Protein AF-A0A8T2IEC8-F1 (afdb_monomer)

Organism: NCBI:txid247094

Structure (mmCIF, N/CA/C/O backbone):
data_AF-A0A8T2IEC8-F1
#
_entry.id   AF-A0A8T2IEC8-F1
#
loop_
_atom_site.group_PDB
_atom_site.id
_atom_site.type_symbol
_atom_site.label_atom_id
_atom_site.label_alt_id
_atom_site.label_comp_id
_atom_site.label_asym_id
_atom_site.label_entity_id
_atom_site.label_seq_id
_atom_site.pdbx_PDB_ins_code
_atom_site.Cartn_x
_atom_site.Cartn_y
_atom_site.Cartn_z
_atom_site.occupancy
_atom_site.B_iso_or_equiv
_atom_site.auth_seq_id
_atom_site.auth_comp_id
_atom_site.auth_asym_id
_atom_site.auth_atom_id
_atom_site.pdbx_PDB_model_num
ATOM 1 N N . HIS A 1 1 ? 5.576 12.087 3.980 1.00 80.00 1 HIS A N 1
ATOM 2 C CA . HIS A 1 1 ? 6.046 12.298 2.592 1.00 80.00 1 HIS A CA 1
ATOM 3 C C . HIS A 1 1 ? 6.818 11.115 1.983 1.00 80.00 1 HIS A C 1
ATOM 5 O O . HIS A 1 1 ? 7.144 11.204 0.810 1.00 80.00 1 HIS A O 1
ATOM 11 N N . TYR A 1 2 ? 7.092 10.010 2.701 1.00 95.12 2 TYR A N 1
ATOM 12 C CA . TYR A 1 2 ? 7.972 8.929 2.210 1.00 95.12 2 TYR A CA 1
ATOM 13 C C . TYR A 1 2 ? 7.550 8.314 0.862 1.00 95.12 2 TYR A C 1
ATOM 15 O O . TYR A 1 2 ? 8.399 8.116 0.008 1.00 95.12 2 TYR A O 1
ATOM 23 N N . PHE A 1 3 ? 6.253 8.081 0.635 1.00 96.69 3 PHE A N 1
ATOM 24 C CA . PHE A 1 3 ? 5.737 7.542 -0.634 1.00 96.69 3 PHE A CA 1
ATOM 25 C C . PHE A 1 3 ? 5.403 8.614 -1.680 1.00 96.69 3 PHE A C 1
ATOM 27 O O . PHE A 1 3 ? 5.050 8.278 -2.802 1.00 96.69 3 PHE A O 1
ATOM 34 N N . ALA A 1 4 ? 5.488 9.904 -1.345 1.00 94.75 4 ALA A N 1
ATOM 35 C CA . ALA A 1 4 ? 5.086 10.975 -2.260 1.00 94.75 4 ALA A CA 1
ATOM 36 C C . ALA A 1 4 ? 6.189 11.335 -3.266 1.00 94.75 4 ALA A C 1
ATOM 38 O O . ALA A 1 4 ? 5.895 11.731 -4.390 1.00 94.75 4 ALA A O 1
ATOM 39 N N . LEU A 1 5 ? 7.454 11.206 -2.862 1.00 94.94 5 LEU A N 1
ATOM 40 C CA . LEU A 1 5 ? 8.619 11.603 -3.649 1.00 94.94 5 LEU A CA 1
ATOM 41 C C . LEU A 1 5 ? 9.591 10.427 -3.792 1.00 94.94 5 LEU A C 1
ATOM 43 O O . LEU A 1 5 ? 9.667 9.604 -2.879 1.00 94.94 5 LEU A O 1
ATOM 47 N N . PRO A 1 6 ? 10.351 10.345 -4.895 1.00 96.00 6 PRO A N 1
ATOM 48 C CA . PRO A 1 6 ? 11.375 9.321 -5.055 1.00 96.00 6 PRO A CA 1
ATOM 49 C C . PRO A 1 6 ? 12.465 9.468 -3.991 1.00 96.00 6 PRO A C 1
ATOM 51 O O . PRO A 1 6 ? 13.008 10.557 -3.797 1.00 96.00 6 PRO A O 1
ATOM 54 N N . THR A 1 7 ? 12.820 8.362 -3.344 1.00 95.00 7 THR A N 1
ATOM 55 C CA . THR A 1 7 ? 14.000 8.273 -2.471 1.00 95.00 7 THR A CA 1
ATOM 56 C C . THR A 1 7 ? 14.877 7.113 -2.924 1.00 95.00 7 THR A C 1
ATOM 58 O O . THR A 1 7 ? 15.934 7.323 -3.514 1.00 95.00 7 THR A O 1
ATOM 61 N N . ASN A 1 8 ? 14.394 5.891 -2.734 1.00 95.75 8 ASN A N 1
ATOM 62 C CA . ASN A 1 8 ? 14.990 4.661 -3.222 1.00 95.75 8 ASN A CA 1
ATOM 63 C C . ASN A 1 8 ? 13.861 3.767 -3.752 1.00 95.75 8 ASN A C 1
ATOM 65 O O . ASN A 1 8 ? 13.181 3.132 -2.949 1.00 95.75 8 ASN A O 1
ATOM 69 N N . PRO A 1 9 ? 13.649 3.694 -5.079 1.00 93.31 9 PRO A N 1
ATOM 70 C CA . PRO A 1 9 ? 12.493 3.005 -5.649 1.00 93.31 9 PRO A CA 1
ATOM 71 C C . PRO A 1 9 ? 12.367 1.534 -5.230 1.00 93.31 9 PRO A C 1
ATOM 73 O O . PRO A 1 9 ? 11.260 1.051 -5.021 1.00 93.31 9 PRO A O 1
ATOM 76 N N . GLY A 1 10 ? 13.490 0.821 -5.070 1.00 93.25 10 GLY A N 1
ATOM 77 C CA . GLY A 1 10 ? 13.474 -0.584 -4.648 1.00 93.25 10 GLY A CA 1
ATOM 78 C C . GLY A 1 10 ? 13.002 -0.748 -3.204 1.00 93.25 10 GLY A C 1
ATOM 79 O O . GLY A 1 10 ? 12.116 -1.553 -2.922 1.00 93.25 10 GLY A O 1
ATOM 80 N N . GLU A 1 11 ? 13.541 0.070 -2.300 1.00 95.19 11 GLU A N 1
ATOM 81 C CA . GLU A 1 11 ? 13.132 0.088 -0.893 1.00 95.19 11 GLU A CA 1
ATOM 82 C C . GLU A 1 11 ? 11.689 0.576 -0.741 1.00 95.19 11 GLU A C 1
ATOM 84 O O . GLU A 1 11 ? 10.890 -0.049 -0.051 1.00 95.19 11 GLU A O 1
ATOM 89 N N . GLN A 1 12 ? 11.320 1.646 -1.445 1.00 96.75 12 GLN A N 1
ATOM 90 C CA . GLN A 1 12 ? 9.965 2.189 -1.438 1.00 96.75 12 GLN A CA 1
ATOM 91 C C . GLN A 1 12 ? 8.950 1.168 -1.957 1.00 96.75 12 GLN A C 1
ATOM 93 O O . GLN A 1 12 ? 7.875 1.039 -1.376 1.00 96.75 12 GLN A O 1
ATOM 98 N N . PHE A 1 13 ? 9.289 0.399 -2.997 1.00 96.12 13 PHE A N 1
ATOM 99 C CA . PHE A 1 13 ? 8.432 -0.669 -3.509 1.00 96.12 13 PHE A CA 1
ATOM 100 C C . PHE A 1 13 ? 8.242 -1.790 -2.483 1.00 96.12 13 PHE A C 1
ATOM 102 O O . PHE A 1 13 ? 7.109 -2.209 -2.229 1.00 96.12 13 PHE A O 1
ATOM 109 N N . TYR A 1 14 ? 9.329 -2.239 -1.853 1.00 95.69 14 TYR A N 1
ATOM 110 C CA . TYR A 1 14 ? 9.263 -3.244 -0.794 1.00 95.69 14 TYR A CA 1
ATOM 111 C C . TYR A 1 14 ? 8.436 -2.754 0.406 1.00 95.69 14 TYR A C 1
ATOM 113 O O . TYR A 1 14 ? 7.546 -3.463 0.885 1.00 95.69 14 TYR A O 1
ATOM 121 N N . MET A 1 15 ? 8.664 -1.515 0.849 1.00 96.94 15 MET A N 1
ATOM 122 C CA . MET A 1 15 ? 7.923 -0.886 1.944 1.00 96.94 15 MET A CA 1
ATOM 123 C C . MET A 1 15 ? 6.444 -0.698 1.603 1.00 96.94 15 MET A C 1
ATOM 125 O O . MET A 1 15 ? 5.594 -0.937 2.458 1.00 96.94 15 MET A O 1
ATOM 129 N N . PHE A 1 16 ? 6.124 -0.325 0.362 1.00 97.62 16 PHE A N 1
ATOM 130 C CA . PHE A 1 16 ? 4.749 -0.253 -0.128 1.00 97.62 16 PHE A CA 1
ATOM 131 C C . PHE A 1 16 ? 4.063 -1.617 -0.028 1.00 97.62 16 PHE A C 1
ATOM 133 O O . PHE A 1 16 ? 3.000 -1.714 0.583 1.00 97.62 16 PHE A O 1
ATOM 140 N N . CYS A 1 17 ? 4.677 -2.672 -0.571 1.00 97.56 17 CYS A N 1
ATOM 141 C CA . CYS A 1 17 ? 4.082 -4.007 -0.555 1.00 97.56 17 CYS A CA 1
ATOM 142 C C . CYS A 1 17 ? 3.909 -4.524 0.882 1.00 97.56 17 CYS A C 1
ATOM 144 O O . CYS A 1 17 ? 2.857 -5.059 1.220 1.00 97.56 17 CYS A O 1
ATOM 146 N N . THR A 1 18 ? 4.910 -4.307 1.740 1.00 97.25 18 THR A N 1
ATOM 147 C CA . THR A 1 18 ? 4.883 -4.723 3.152 1.00 97.25 18 THR A CA 1
ATOM 148 C C . THR A 1 18 ? 3.782 -4.002 3.929 1.00 97.25 18 THR A C 1
ATOM 150 O O . THR A 1 18 ? 3.059 -4.612 4.721 1.00 97.25 18 THR A O 1
ATOM 153 N N . LEU A 1 19 ? 3.632 -2.694 3.705 1.00 97.88 19 LEU A N 1
ATOM 154 C CA . LEU A 1 19 ? 2.601 -1.898 4.361 1.00 97.88 19 LEU A CA 1
ATOM 155 C C . LEU A 1 19 ? 1.203 -2.259 3.848 1.00 97.88 19 LEU A C 1
ATOM 157 O O . LEU A 1 19 ? 0.292 -2.414 4.656 1.00 97.88 19 LEU A O 1
ATOM 161 N N . ALA A 1 20 ? 1.037 -2.444 2.537 1.00 97.81 20 ALA A N 1
ATOM 162 C CA . ALA A 1 20 ? -0.226 -2.875 1.944 1.00 97.81 20 ALA A CA 1
ATOM 163 C C . ALA A 1 20 ? -0.663 -4.241 2.493 1.00 97.81 20 ALA A C 1
ATOM 165 O O . ALA A 1 20 ? -1.789 -4.380 2.965 1.00 97.81 20 ALA A O 1
ATOM 166 N N . ALA A 1 21 ? 0.248 -5.217 2.522 1.00 97.75 21 ALA A N 1
ATOM 167 C CA . ALA A 1 21 ? 0.014 -6.527 3.120 1.00 97.75 21 ALA A CA 1
ATOM 168 C C . ALA A 1 21 ? -0.389 -6.420 4.599 1.00 97.75 21 ALA A C 1
ATOM 170 O O . ALA A 1 21 ? -1.340 -7.065 5.042 1.00 97.75 21 ALA A O 1
ATOM 171 N N . TRP A 1 22 ? 0.294 -5.576 5.377 1.00 97.88 22 TRP A N 1
ATOM 172 C CA . TRP A 1 22 ? -0.062 -5.351 6.777 1.00 97.88 22 TRP A CA 1
ATOM 173 C C . TRP A 1 22 ? -1.465 -4.750 6.934 1.00 97.88 22 TRP A C 1
ATOM 175 O O . TRP A 1 22 ? -2.229 -5.226 7.774 1.00 97.88 22 TRP A O 1
ATOM 185 N N . LEU A 1 23 ? -1.827 -3.754 6.117 1.00 98.06 23 LEU A N 1
ATOM 186 C CA . LEU A 1 23 ? -3.156 -3.137 6.139 1.00 98.06 23 LEU A CA 1
ATOM 187 C C . LEU A 1 23 ? -4.253 -4.141 5.761 1.00 98.06 23 LEU A C 1
ATOM 189 O O . LEU A 1 23 ? -5.245 -4.238 6.477 1.00 98.06 23 LEU A O 1
ATOM 193 N N . ILE A 1 24 ? -4.050 -4.949 4.717 1.00 97.69 24 ILE A N 1
ATOM 194 C CA . ILE A 1 24 ? -5.000 -6.003 4.320 1.00 97.69 24 ILE A CA 1
ATOM 195 C C . ILE A 1 24 ? -5.199 -7.004 5.468 1.00 97.69 24 ILE A C 1
ATOM 197 O O . ILE A 1 24 ? -6.325 -7.325 5.828 1.00 97.69 24 ILE A O 1
ATOM 201 N N . ASN A 1 25 ? -4.126 -7.436 6.136 1.00 97.38 25 ASN A N 1
ATOM 202 C CA . ASN A 1 25 ? -4.267 -8.330 7.291 1.00 97.38 25 ASN A CA 1
ATOM 203 C C . ASN A 1 25 ? -5.019 -7.677 8.469 1.00 97.38 25 ASN A C 1
ATOM 205 O O . ASN A 1 25 ? -5.663 -8.364 9.265 1.00 97.38 25 ASN A O 1
ATOM 209 N N . LYS A 1 26 ? -4.969 -6.345 8.601 1.00 96.94 26 LYS A N 1
ATOM 210 C CA . LYS A 1 26 ? -5.711 -5.605 9.635 1.00 96.94 26 LYS A CA 1
ATOM 211 C C . LYS A 1 26 ? -7.215 -5.509 9.367 1.00 96.94 26 LYS A C 1
ATOM 213 O O . LYS A 1 26 ? -7.952 -5.257 10.324 1.00 96.94 26 LYS A O 1
ATOM 218 N N . THR A 1 27 ? -7.675 -5.754 8.140 1.00 96.00 27 THR A N 1
ATOM 219 C CA . THR A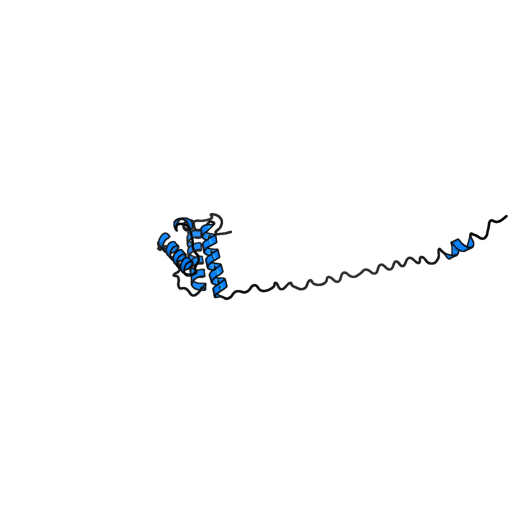 1 27 ? -9.111 -5.866 7.819 1.00 96.00 27 THR A CA 1
ATOM 220 C C . THR A 1 27 ? -9.676 -7.269 8.074 1.00 96.00 27 THR A C 1
ATOM 222 O O . THR A 1 27 ? -10.858 -7.502 7.850 1.00 96.00 27 THR A O 1
ATOM 225 N N . GLY A 1 28 ? -8.851 -8.213 8.548 1.00 93.44 28 GLY A N 1
ATOM 226 C CA . GLY A 1 28 ? -9.247 -9.604 8.789 1.00 93.44 28 GLY A CA 1
ATOM 227 C C . GLY A 1 28 ? -9.090 -10.524 7.573 1.00 93.44 28 GLY A C 1
ATOM 228 O O . GLY A 1 28 ? -9.287 -11.732 7.704 1.00 93.44 28 GLY A O 1
ATOM 229 N N . HIS A 1 29 ? -8.703 -9.984 6.414 1.00 95.00 29 HIS A N 1
ATOM 230 C CA . HIS A 1 29 ? -8.274 -10.781 5.265 1.00 95.00 29 HIS A CA 1
ATOM 231 C C . HIS A 1 29 ? -6.894 -11.398 5.516 1.00 95.00 29 HIS A C 1
ATOM 233 O O . HIS A 1 29 ? -6.159 -10.967 6.403 1.00 95.00 29 HIS A O 1
ATOM 239 N N . HIS A 1 30 ? -6.535 -12.422 4.742 1.00 94.75 30 HIS A N 1
ATOM 240 C CA . HIS A 1 30 ? -5.208 -13.026 4.812 1.00 94.75 30 HIS A CA 1
ATOM 241 C C . HIS A 1 30 ? -4.377 -12.616 3.601 1.00 94.75 30 HIS A C 1
ATOM 243 O O . HIS A 1 30 ? -4.787 -12.843 2.465 1.00 94.75 30 HIS A O 1
ATOM 249 N N . PHE A 1 31 ? -3.202 -12.042 3.852 1.00 95.81 31 PHE A N 1
ATOM 250 C CA . PHE A 1 31 ? -2.260 -11.673 2.802 1.00 95.81 31 PHE A CA 1
ATOM 251 C C . PHE A 1 31 ? -0.830 -12.000 3.226 1.00 95.81 31 PHE A C 1
ATOM 253 O O . PHE A 1 31 ? -0.375 -11.563 4.287 1.00 95.81 31 PHE A O 1
ATOM 260 N N . ASP A 1 32 ? -0.111 -12.750 2.396 1.00 94.00 32 ASP A N 1
ATOM 261 C CA . ASP A 1 32 ? 1.280 -13.102 2.669 1.00 94.00 32 ASP A CA 1
ATOM 262 C C . ASP A 1 32 ? 2.196 -11.881 2.551 1.00 94.00 32 ASP A C 1
ATOM 264 O O . ASP A 1 32 ? 2.081 -11.074 1.628 1.00 94.00 32 ASP A O 1
ATOM 268 N N . GLN A 1 33 ? 3.141 -11.750 3.482 1.00 92.62 33 GLN A N 1
ATOM 269 C CA . GLN A 1 33 ? 4.137 -10.686 3.391 1.00 92.62 33 GLN A CA 1
ATOM 270 C C . GLN A 1 33 ? 5.055 -10.905 2.178 1.00 92.62 33 GLN A C 1
ATOM 272 O O . GLN A 1 33 ? 5.510 -12.035 1.964 1.00 92.62 33 GLN A O 1
ATOM 277 N N . PRO A 1 34 ? 5.362 -9.839 1.416 1.00 90.38 34 PRO A N 1
ATOM 278 C CA . PRO A 1 34 ? 6.157 -9.938 0.205 1.00 90.38 34 PRO A CA 1
ATOM 279 C C . PRO A 1 34 ? 7.599 -10.318 0.541 1.00 90.38 34 PRO A C 1
ATOM 281 O O . PRO A 1 34 ? 8.194 -9.820 1.501 1.00 90.38 34 PRO A O 1
ATOM 284 N N . ARG A 1 35 ? 8.180 -11.184 -0.283 1.00 90.06 35 ARG A N 1
ATOM 285 C CA . ARG A 1 35 ? 9.587 -11.585 -0.230 1.00 90.06 35 ARG A CA 1
ATOM 286 C C . ARG A 1 35 ? 10.353 -10.945 -1.378 1.00 90.06 35 ARG A C 1
ATOM 288 O O . ARG A 1 35 ? 9.796 -10.644 -2.428 1.00 90.06 35 ARG A O 1
ATOM 295 N N . GLU A 1 36 ? 11.666 -10.814 -1.215 1.00 86.38 36 GLU A N 1
ATOM 296 C CA . GLU A 1 36 ? 12.547 -10.273 -2.264 1.00 86.38 36 GLU A CA 1
ATOM 297 C C . GLU A 1 36 ? 12.554 -11.120 -3.550 1.00 86.38 36 GLU A C 1
ATOM 299 O O . GLU A 1 36 ? 12.863 -10.614 -4.624 1.00 86.38 36 GLU A O 1
ATOM 304 N N . SER A 1 37 ? 12.211 -12.408 -3.447 1.00 88.12 37 SER A N 1
ATOM 305 C CA . SER A 1 37 ? 12.113 -13.336 -4.578 1.00 88.12 37 SER A CA 1
ATOM 306 C C . SER A 1 37 ? 10.778 -13.282 -5.324 1.00 88.12 37 SER A C 1
ATOM 308 O O . SER A 1 37 ? 10.647 -13.944 -6.354 1.00 88.12 37 SER A O 1
ATOM 310 N N . ASP A 1 38 ? 9.776 -12.587 -4.784 1.00 91.94 38 ASP A N 1
ATOM 311 C CA . ASP A 1 38 ? 8.430 -12.588 -5.353 1.00 91.94 38 ASP A CA 1
ATOM 312 C C . ASP A 1 38 ? 8.370 -11.714 -6.610 1.00 91.94 38 ASP A C 1
ATOM 314 O O . ASP A 1 38 ? 9.045 -10.688 -6.715 1.00 91.94 38 ASP A O 1
ATOM 318 N N . ASP A 1 39 ? 7.537 -12.102 -7.581 1.00 92.94 39 ASP A N 1
ATOM 319 C CA . ASP A 1 39 ? 7.363 -11.300 -8.792 1.00 92.94 39 ASP A CA 1
ATOM 320 C C . ASP A 1 39 ? 6.647 -9.973 -8.465 1.00 92.94 39 ASP A C 1
ATOM 322 O O . ASP A 1 39 ? 5.512 -9.989 -7.973 1.00 92.94 39 ASP A O 1
ATOM 326 N N . PRO A 1 40 ? 7.236 -8.808 -8.802 1.00 93.12 40 PRO A N 1
ATOM 327 C CA . PRO A 1 40 ? 6.647 -7.512 -8.480 1.00 93.12 40 PRO A CA 1
ATOM 328 C C . PRO A 1 40 ? 5.243 -7.306 -9.058 1.00 93.12 40 PRO A C 1
ATOM 330 O O . PRO A 1 40 ? 4.390 -6.704 -8.407 1.00 93.12 40 PRO A O 1
ATOM 333 N N . ASN A 1 41 ? 4.978 -7.779 -10.284 1.00 93.25 41 ASN A N 1
ATOM 334 C CA . ASN A 1 41 ? 3.662 -7.598 -10.900 1.00 93.25 41 ASN A CA 1
ATOM 335 C C . ASN A 1 41 ? 2.607 -8.473 -10.227 1.00 93.25 41 ASN A C 1
ATOM 337 O O . ASN A 1 41 ? 1.476 -8.016 -10.059 1.00 93.25 41 ASN A O 1
ATOM 341 N N . ALA A 1 42 ? 2.956 -9.711 -9.876 1.00 93.88 42 ALA A N 1
ATOM 342 C CA . ALA A 1 42 ? 2.070 -10.633 -9.182 1.00 93.88 42 ALA A CA 1
ATOM 343 C C . ALA A 1 42 ? 1.688 -10.073 -7.808 1.00 93.88 42 ALA A C 1
ATOM 345 O O . ALA A 1 42 ? 0.499 -9.965 -7.511 1.00 93.88 42 ALA A O 1
ATOM 346 N N . THR A 1 43 ? 2.668 -9.601 -7.030 1.00 95.44 43 THR A N 1
ATOM 347 C CA . THR A 1 43 ? 2.427 -8.966 -5.726 1.00 95.44 43 THR A CA 1
ATOM 348 C C . THR A 1 43 ? 1.501 -7.759 -5.853 1.00 95.44 43 THR A C 1
ATOM 350 O O . THR A 1 43 ? 0.493 -7.680 -5.150 1.00 95.44 43 THR A O 1
ATOM 353 N N . ILE A 1 44 ? 1.769 -6.855 -6.804 1.00 96.19 44 ILE A N 1
ATOM 354 C CA . ILE A 1 44 ? 0.888 -5.706 -7.060 1.00 96.19 44 ILE A CA 1
ATOM 355 C C . ILE A 1 44 ? -0.519 -6.164 -7.463 1.00 96.19 44 ILE A C 1
ATOM 357 O O . ILE A 1 44 ? -1.510 -5.626 -6.975 1.00 96.19 44 ILE A O 1
ATOM 361 N N . SER A 1 45 ? -0.626 -7.151 -8.352 1.00 94.62 45 SER A N 1
ATOM 362 C CA . SER A 1 45 ? -1.920 -7.643 -8.834 1.00 94.62 45 SER A CA 1
ATOM 363 C C . SER A 1 45 ? -2.756 -8.227 -7.698 1.00 94.62 45 SER A C 1
ATOM 365 O O . SER A 1 45 ? -3.955 -7.964 -7.647 1.00 94.62 45 SER A O 1
ATOM 367 N N . ASN A 1 46 ? -2.124 -8.943 -6.766 1.00 95.44 46 ASN A N 1
ATOM 368 C CA . ASN A 1 46 ? -2.771 -9.476 -5.570 1.00 95.44 46 ASN A CA 1
ATOM 369 C C . ASN A 1 46 ? -3.246 -8.351 -4.639 1.00 95.44 46 ASN A C 1
ATOM 371 O O . ASN A 1 46 ? -4.399 -8.369 -4.219 1.00 95.44 46 ASN A O 1
ATOM 375 N N . ILE A 1 47 ? -2.427 -7.320 -4.397 1.00 96.81 47 ILE A N 1
ATOM 376 C CA . ILE A 1 47 ? -2.847 -6.138 -3.617 1.00 96.81 47 ILE A CA 1
ATOM 377 C C . ILE A 1 47 ? -4.081 -5.478 -4.256 1.00 96.81 47 ILE A C 1
ATOM 379 O O . ILE A 1 47 ? -5.053 -5.159 -3.574 1.00 96.81 47 ILE A O 1
ATOM 383 N N . LEU A 1 48 ? -4.079 -5.304 -5.582 1.00 95.75 48 LEU A N 1
ATOM 384 C CA . LEU A 1 48 ? -5.205 -4.708 -6.309 1.00 95.75 48 LEU A CA 1
ATOM 385 C C . LEU A 1 48 ? -6.441 -5.621 -6.380 1.00 95.75 48 LEU A C 1
ATOM 387 O O . LEU A 1 48 ? -7.545 -5.134 -6.629 1.00 95.75 48 LEU A O 1
ATOM 391 N N . LEU A 1 49 ? -6.284 -6.939 -6.234 1.00 94.94 49 LEU A N 1
ATOM 392 C CA . LEU A 1 49 ? -7.404 -7.875 -6.101 1.00 94.94 49 LEU A CA 1
ATOM 393 C C . LEU A 1 49 ? -8.089 -7.699 -4.743 1.00 94.94 49 LEU A C 1
ATOM 395 O O . LEU A 1 49 ? -9.308 -7.544 -4.711 1.00 94.94 49 LEU A O 1
ATOM 399 N N . GLU A 1 50 ? -7.315 -7.631 -3.660 1.00 95.81 50 GLU A N 1
ATOM 400 C CA . GLU A 1 50 ? -7.842 -7.375 -2.314 1.00 95.81 50 GLU A CA 1
ATOM 401 C C . GLU A 1 50 ? -8.549 -6.023 -2.240 1.00 95.81 50 GLU A C 1
ATOM 403 O O . GLU A 1 50 ? -9.683 -5.939 -1.774 1.00 95.81 50 GLU A O 1
ATOM 408 N N . LEU A 1 51 ? -7.950 -4.979 -2.817 1.00 94.94 51 LEU A N 1
ATOM 409 C CA . LEU A 1 51 ? -8.563 -3.654 -2.885 1.00 94.94 51 LEU A CA 1
ATOM 410 C C . LEU A 1 51 ? -9.953 -3.687 -3.555 1.00 94.94 51 LEU A C 1
ATOM 412 O O . LEU A 1 51 ? -10.912 -3.109 -3.041 1.00 94.94 51 LEU A O 1
ATOM 416 N N . ARG A 1 52 ? -10.081 -4.431 -4.662 1.00 94.56 52 ARG A N 1
ATOM 417 C CA . ARG A 1 52 ? -11.360 -4.648 -5.359 1.00 94.56 52 ARG A CA 1
ATOM 418 C C . ARG A 1 52 ? -12.350 -5.473 -4.551 1.00 94.56 52 ARG A C 1
ATOM 420 O O . ARG A 1 52 ? -13.550 -5.238 -4.669 1.00 94.56 52 ARG A O 1
ATOM 427 N N . SER A 1 53 ? -11.875 -6.404 -3.727 1.00 94.75 53 SER A N 1
ATOM 428 C CA . SER A 1 53 ? -12.742 -7.184 -2.839 1.00 94.75 53 SER A CA 1
ATOM 429 C C . SER A 1 53 ? -13.442 -6.310 -1.788 1.00 94.75 53 SER A C 1
ATOM 431 O O . SER A 1 53 ? -14.587 -6.585 -1.438 1.00 94.75 53 SER A O 1
ATOM 433 N N . PHE A 1 54 ? -12.813 -5.202 -1.377 1.00 94.19 54 PHE A N 1
ATOM 434 C CA . PHE A 1 54 ? -13.416 -4.191 -0.500 1.00 94.19 54 PHE A CA 1
ATOM 435 C C . PHE A 1 54 ? -14.382 -3.234 -1.227 1.00 94.19 54 PHE A C 1
ATOM 437 O O . PHE A 1 54 ? -14.964 -2.349 -0.609 1.00 94.19 54 PHE A O 1
ATOM 444 N N . GLY A 1 55 ? -14.568 -3.392 -2.543 1.00 92.12 55 GLY A N 1
ATOM 445 C CA . GLY A 1 55 ? -15.419 -2.526 -3.365 1.00 92.12 55 GLY A CA 1
ATOM 446 C C . GLY A 1 55 ? -14.716 -1.287 -3.929 1.00 92.12 55 GLY A C 1
ATOM 447 O O . GLY A 1 55 ? -15.359 -0.480 -4.600 1.00 92.12 55 GLY A O 1
ATOM 448 N N . ASN A 1 56 ? -13.406 -1.143 -3.716 1.00 91.06 56 ASN A N 1
ATOM 449 C CA . ASN A 1 56 ? -12.616 -0.043 -4.263 1.00 91.06 56 ASN A CA 1
ATOM 450 C C . ASN A 1 56 ? -12.117 -0.394 -5.677 1.00 91.06 56 ASN A C 1
ATOM 452 O O . ASN A 1 56 ? -11.506 -1.440 -5.897 1.00 91.06 56 ASN A O 1
ATOM 456 N N . SER A 1 57 ? -12.356 0.480 -6.658 1.00 85.69 57 SER A N 1
ATOM 457 C CA . SER A 1 57 ? -11.899 0.282 -8.041 1.00 85.69 57 SER A CA 1
ATOM 458 C C . SER A 1 57 ? -10.707 1.179 -8.356 1.00 85.69 57 SER A C 1
ATOM 460 O O . SER A 1 57 ? -10.748 2.377 -8.101 1.00 85.69 57 SER A O 1
ATOM 462 N N . VAL A 1 58 ? -9.675 0.609 -8.978 1.00 87.88 58 VAL A N 1
ATOM 463 C CA . VAL A 1 58 ? -8.518 1.344 -9.509 1.00 87.88 58 VAL A CA 1
ATOM 464 C C . VAL A 1 58 ? -8.534 1.321 -11.034 1.00 87.88 58 VAL A C 1
ATOM 466 O O . VAL A 1 58 ? -8.705 0.262 -11.633 1.00 87.88 58 VAL A O 1
ATOM 469 N N . ASP A 1 59 ? -8.326 2.479 -11.661 1.00 88.44 59 ASP A N 1
ATOM 470 C CA . ASP A 1 59 ? -8.235 2.617 -13.122 1.00 88.44 59 ASP A CA 1
ATOM 471 C C . ASP A 1 59 ? -6.804 2.961 -13.554 1.00 88.44 59 ASP A C 1
ATOM 473 O O . ASP A 1 59 ? -6.494 4.042 -14.055 1.00 88.44 59 ASP A O 1
ATOM 477 N N . PHE A 1 60 ? -5.874 2.052 -13.263 1.00 91.81 60 PHE A N 1
ATOM 478 C CA . PHE A 1 60 ? -4.495 2.153 -13.729 1.00 91.81 60 PHE A CA 1
ATOM 479 C C . PHE A 1 60 ? -3.818 0.775 -13.779 1.00 91.81 60 PHE A C 1
ATOM 481 O O . PHE A 1 60 ? -4.182 -0.133 -13.029 1.00 91.81 60 PHE A O 1
ATOM 488 N N . PRO A 1 61 ? -2.803 0.590 -14.643 1.00 89.44 61 PRO A N 1
ATOM 489 C CA . PRO A 1 61 ? -2.090 -0.678 -14.731 1.00 89.44 61 PRO A CA 1
ATOM 490 C C . PRO A 1 61 ? -1.149 -0.895 -13.527 1.00 89.44 61 PRO A C 1
ATOM 492 O O . PRO A 1 61 ? -0.576 0.076 -13.021 1.00 89.44 61 PRO A O 1
ATOM 495 N N . PRO A 1 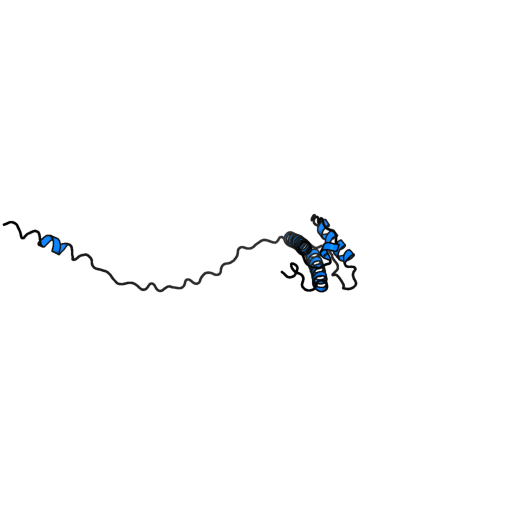62 ? -0.862 -2.158 -13.138 1.00 89.06 62 PRO A N 1
ATOM 496 C C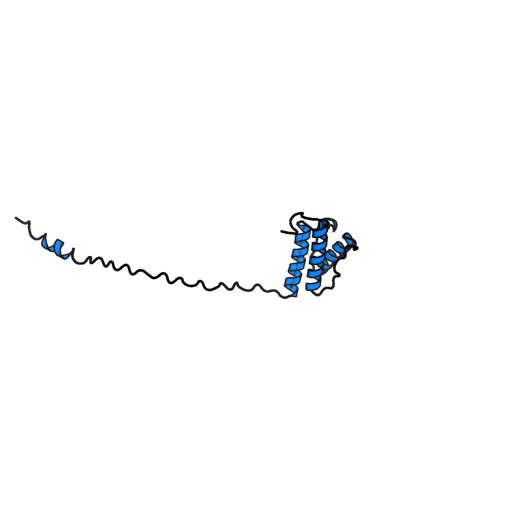A . PRO A 1 62 ? 0.083 -2.496 -12.063 1.00 89.06 62 PRO A CA 1
ATOM 497 C C . PRO A 1 62 ? 1.458 -1.822 -12.181 1.00 89.06 62 PRO A C 1
ATOM 499 O O . PRO A 1 62 ? 2.095 -1.498 -11.181 1.00 89.06 62 PRO A O 1
ATOM 502 N N . SER A 1 63 ? 1.916 -1.551 -13.407 1.00 92.00 63 SER A N 1
ATOM 503 C CA . SER A 1 63 ? 3.196 -0.885 -13.671 1.00 92.00 63 SER A CA 1
ATOM 504 C C . SER A 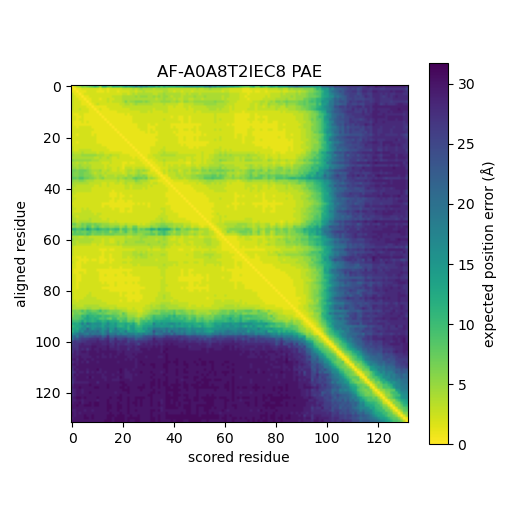1 63 ? 3.324 0.496 -13.020 1.00 92.00 63 SER A C 1
ATOM 506 O O . SER A 1 63 ? 4.446 0.919 -12.751 1.00 92.00 63 SER A O 1
ATOM 508 N N . LYS A 1 64 ? 2.210 1.175 -12.715 1.00 94.31 64 LYS A N 1
ATOM 509 C CA . LYS A 1 64 ? 2.208 2.467 -12.013 1.00 94.31 64 LYS A CA 1
ATOM 510 C C . LYS A 1 64 ? 2.641 2.372 -10.550 1.00 94.31 64 LYS A C 1
ATOM 512 O O . LYS A 1 64 ? 3.091 3.370 -10.005 1.00 94.31 64 LYS A O 1
ATOM 517 N N . LEU A 1 65 ? 2.561 1.192 -9.938 1.00 96.56 65 LEU A N 1
ATOM 518 C CA . LEU A 1 65 ? 2.933 0.979 -8.536 1.00 96.56 65 LEU A CA 1
ATOM 519 C C . LEU A 1 65 ? 4.376 0.481 -8.368 1.00 96.56 65 LEU A C 1
ATOM 521 O O . LEU A 1 65 ? 4.920 0.532 -7.269 1.00 96.56 65 LEU A O 1
ATOM 525 N N . LYS A 1 66 ? 5.032 0.048 -9.455 1.00 94.50 66 LYS A N 1
ATOM 526 C CA . LYS A 1 66 ? 6.389 -0.531 -9.418 1.00 94.50 66 LYS A CA 1
ATOM 527 C C . LYS A 1 66 ? 7.463 0.405 -8.891 1.00 94.50 66 LYS A C 1
ATOM 529 O O . LYS A 1 66 ? 8.459 -0.061 -8.357 1.00 94.50 66 LYS A O 1
ATOM 534 N N . ALA A 1 67 ? 7.281 1.707 -9.083 1.00 94.19 67 ALA A N 1
ATOM 535 C CA . ALA A 1 67 ? 8.223 2.697 -8.584 1.00 94.19 67 ALA A CA 1
ATOM 536 C C . ALA A 1 67 ? 8.229 2.755 -7.047 1.00 94.19 67 ALA A C 1
ATOM 538 O O . ALA A 1 67 ? 9.188 3.251 -6.470 1.00 94.19 67 ALA A O 1
ATOM 539 N N . GLY A 1 68 ? 7.168 2.268 -6.389 1.00 96.00 68 GLY A N 1
ATOM 540 C CA . GLY A 1 68 ? 7.034 2.308 -4.936 1.00 96.00 68 GLY A CA 1
ATOM 541 C C . GLY A 1 68 ? 6.716 3.690 -4.372 1.00 96.00 68 GLY A C 1
ATOM 542 O O . GLY A 1 68 ? 6.574 3.826 -3.167 1.00 96.00 68 GLY A O 1
ATOM 543 N N . TYR A 1 69 ? 6.573 4.713 -5.213 1.00 97.25 69 TYR A N 1
ATOM 544 C CA . TYR A 1 69 ? 6.187 6.067 -4.828 1.00 97.25 69 TYR A CA 1
ATOM 545 C C . TYR A 1 69 ? 5.253 6.685 -5.874 1.00 97.25 69 TYR A C 1
ATOM 547 O O . TYR A 1 69 ? 5.130 6.191 -6.997 1.00 97.25 69 TYR A O 1
ATOM 555 N N . GLY A 1 70 ? 4.628 7.800 -5.511 1.00 96.56 70 GLY A N 1
ATOM 556 C CA . GLY A 1 70 ? 3.745 8.589 -6.357 1.00 96.56 70 GLY A CA 1
ATOM 557 C C . GLY A 1 70 ? 2.284 8.511 -5.929 1.00 96.56 70 GLY A C 1
ATOM 558 O O . GLY A 1 70 ? 1.910 7.827 -4.977 1.00 96.56 70 GLY A O 1
ATOM 559 N N . GLU A 1 71 ? 1.448 9.235 -6.664 1.00 96.12 71 GLU A N 1
ATOM 560 C CA . GLU A 1 71 ? 0.025 9.403 -6.367 1.00 96.12 71 GLU A CA 1
ATOM 561 C C . GLU A 1 71 ? -0.722 8.068 -6.279 1.00 96.12 71 GLU A C 1
ATOM 563 O O . GLU A 1 71 ? -1.447 7.842 -5.317 1.00 96.12 71 GLU A O 1
ATOM 568 N N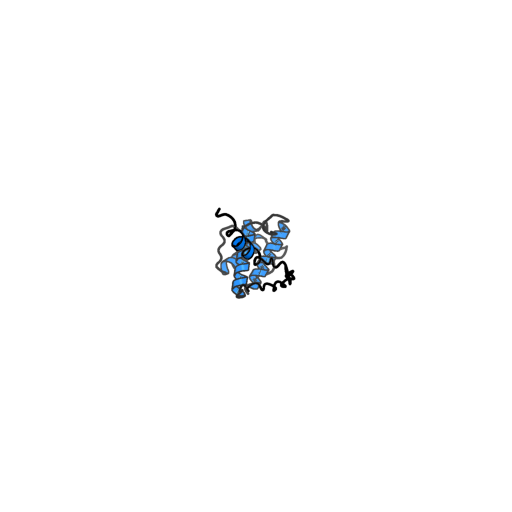 . GLN A 1 72 ? -0.496 7.152 -7.226 1.00 96.56 72 GLN A N 1
ATOM 569 C CA . GLN A 1 72 ? -1.187 5.859 -7.247 1.00 96.56 72 GLN A CA 1
ATOM 570 C C . GLN A 1 72 ? -0.818 4.992 -6.036 1.00 96.56 72 GLN A C 1
ATOM 572 O O . GLN A 1 72 ? -1.669 4.283 -5.508 1.00 96.56 72 GLN A O 1
ATOM 577 N N . VAL A 1 73 ? 0.434 5.066 -5.574 1.00 97.38 73 VAL A N 1
ATOM 578 C CA . VAL A 1 73 ? 0.896 4.347 -4.377 1.00 97.38 73 VAL A CA 1
ATOM 579 C C . VAL A 1 73 ? 0.224 4.911 -3.129 1.00 97.38 73 VAL A C 1
ATOM 581 O O . VAL A 1 73 ? -0.324 4.149 -2.333 1.00 97.38 73 VAL A O 1
ATOM 584 N N . CYS A 1 74 ? 0.212 6.239 -2.982 1.00 97.00 74 CYS A N 1
ATOM 585 C CA . CYS A 1 74 ? -0.475 6.904 -1.877 1.00 97.00 74 CYS A CA 1
ATOM 586 C C . CYS A 1 74 ? -1.975 6.585 -1.868 1.00 97.00 74 CYS A C 1
ATOM 588 O O . CYS A 1 74 ? -2.501 6.248 -0.816 1.00 97.00 74 CYS A O 1
ATOM 590 N N . TYR A 1 75 ? -2.632 6.630 -3.030 1.00 96.44 75 TYR A N 1
ATOM 591 C CA . TYR A 1 75 ? -4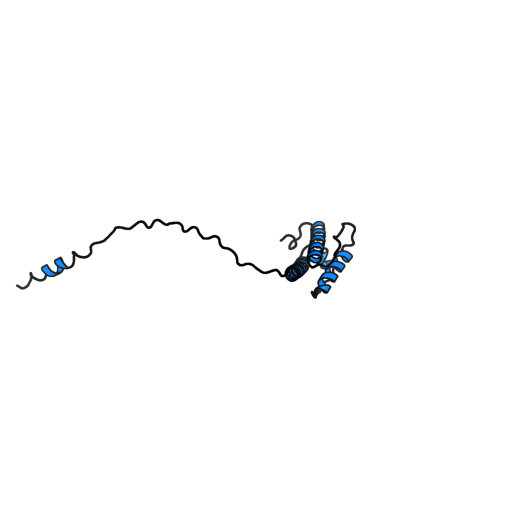.055 6.327 -3.170 1.00 96.44 75 TYR A CA 1
ATOM 592 C C . TYR A 1 75 ? -4.396 4.908 -2.702 1.00 96.44 75 TYR A C 1
ATOM 594 O O . TYR A 1 75 ? -5.309 4.721 -1.906 1.00 96.44 75 TYR A O 1
ATOM 602 N N . VAL A 1 76 ? -3.631 3.899 -3.136 1.00 97.44 76 VAL A N 1
ATOM 603 C CA . VAL A 1 76 ? -3.870 2.509 -2.709 1.00 97.44 76 VAL A CA 1
ATOM 604 C C . VAL A 1 76 ? -3.713 2.357 -1.196 1.00 97.44 76 VAL A C 1
ATOM 606 O O . VAL A 1 76 ? -4.533 1.695 -0.564 1.00 97.44 76 VAL A O 1
ATOM 609 N N . LEU A 1 77 ? -2.679 2.967 -0.608 1.00 97.69 77 LEU A N 1
ATOM 610 C CA . LEU A 1 77 ? -2.459 2.916 0.840 1.00 97.69 77 LEU A CA 1
ATOM 611 C C . LEU A 1 77 ? -3.561 3.637 1.623 1.00 97.69 77 LEU A C 1
ATOM 613 O O . LEU A 1 77 ? -3.958 3.149 2.678 1.00 97.69 77 LEU A O 1
ATOM 617 N N . ASP A 1 78 ? -4.052 4.762 1.107 1.00 97.19 78 ASP A N 1
ATOM 618 C CA . ASP A 1 78 ? -5.144 5.531 1.701 1.00 97.19 78 ASP A CA 1
ATOM 619 C C . ASP A 1 78 ? -6.441 4.715 1.718 1.00 97.19 78 ASP A C 1
ATOM 621 O O . ASP A 1 78 ? -7.005 4.484 2.785 1.00 97.19 78 ASP A O 1
ATOM 625 N N . CYS A 1 79 ? -6.832 4.132 0.580 1.00 97.06 79 CYS A N 1
ATOM 626 C CA . CYS A 1 79 ? -8.002 3.256 0.511 1.00 97.06 79 CYS A CA 1
ATOM 627 C C . CYS A 1 79 ? -7.887 2.053 1.461 1.00 97.06 79 CYS A C 1
ATOM 629 O O . CYS A 1 79 ? -8.833 1.740 2.179 1.00 97.06 79 CYS A O 1
ATOM 631 N N . LEU A 1 80 ? -6.730 1.380 1.516 1.00 97.69 80 LEU A N 1
ATOM 632 C CA . LEU A 1 80 ? -6.527 0.273 2.458 1.00 97.69 80 LEU A CA 1
ATOM 633 C C . LEU A 1 80 ? -6.620 0.737 3.919 1.00 97.69 80 LEU A C 1
ATOM 635 O O . LEU A 1 80 ? -7.181 0.027 4.753 1.00 97.69 80 LEU A O 1
ATOM 639 N N . ALA A 1 81 ? -6.093 1.919 4.241 1.00 97.31 81 ALA A N 1
ATOM 640 C CA . ALA A 1 81 ? -6.201 2.488 5.578 1.00 97.31 81 ALA A CA 1
ATOM 641 C C . ALA A 1 81 ? -7.658 2.813 5.938 1.00 97.31 81 ALA A C 1
ATOM 643 O O . ALA A 1 81 ? -8.084 2.497 7.051 1.00 97.31 81 ALA A O 1
ATOM 644 N N . GLU A 1 82 ? -8.442 3.368 5.011 1.00 96.38 82 GLU A N 1
ATOM 645 C CA . GLU A 1 82 ? -9.877 3.590 5.211 1.00 96.38 82 GLU A CA 1
ATOM 646 C C . GLU A 1 82 ? -10.620 2.286 5.519 1.00 96.38 82 GLU A C 1
ATOM 648 O O . GLU A 1 82 ? -11.427 2.249 6.451 1.00 96.38 82 GLU A O 1
ATOM 653 N N . GLU A 1 83 ? -10.326 1.202 4.797 1.00 96.62 83 GLU A N 1
ATOM 654 C CA . GLU A 1 83 ? -10.933 -0.107 5.069 1.00 96.62 83 GLU A CA 1
ATOM 655 C C . GLU A 1 83 ? -10.561 -0.645 6.454 1.00 96.62 83 GLU A C 1
ATOM 657 O O . GLU A 1 83 ? -11.415 -1.176 7.169 1.00 96.62 83 GLU A O 1
ATOM 662 N N . VAL A 1 84 ? -9.318 -0.440 6.898 1.00 97.12 84 VAL A N 1
ATOM 663 C CA . VAL A 1 84 ? -8.911 -0.786 8.269 1.00 97.12 84 VAL A CA 1
ATOM 664 C C . VAL A 1 84 ? -9.694 0.027 9.295 1.00 97.12 84 VAL A C 1
ATOM 666 O O . VAL A 1 84 ? -10.182 -0.545 10.271 1.00 97.12 84 VAL A O 1
ATOM 669 N N . LEU A 1 85 ? -9.851 1.338 9.086 1.00 96.44 85 LEU A N 1
ATOM 670 C CA . LEU A 1 85 ? -10.607 2.208 9.992 1.00 96.44 85 LEU A CA 1
ATOM 671 C C . LEU A 1 85 ? -12.081 1.790 10.088 1.00 96.44 85 LEU A C 1
ATOM 673 O O . LEU A 1 85 ? -12.628 1.761 11.195 1.00 96.44 85 LEU A O 1
ATOM 677 N N . LYS A 1 86 ? -12.699 1.415 8.959 1.00 94.56 86 LYS A N 1
ATOM 678 C CA . LYS A 1 86 ? -14.057 0.849 8.917 1.00 94.56 86 LYS A CA 1
ATOM 679 C C . LYS A 1 86 ? -14.123 -0.468 9.694 1.00 94.56 86 LYS A C 1
ATOM 681 O O . LYS A 1 86 ? -14.994 -0.621 10.549 1.00 94.56 86 LYS A O 1
ATOM 686 N N . HIS A 1 87 ? -13.176 -1.380 9.463 1.00 95.06 87 HIS A N 1
ATOM 687 C CA . HIS A 1 87 ? -13.133 -2.688 10.125 1.00 95.06 87 HIS A CA 1
ATOM 688 C C . HIS A 1 87 ? -12.998 -2.573 11.652 1.00 95.06 87 HIS A C 1
ATOM 690 O O . HIS A 1 87 ? -13.713 -3.249 12.390 1.00 95.06 87 HIS A O 1
ATOM 696 N N . ILE A 1 88 ? -12.146 -1.670 12.152 1.00 94.62 88 ILE A N 1
ATOM 697 C CA . ILE A 1 88 ? -11.971 -1.470 13.602 1.00 94.62 88 ILE A CA 1
ATOM 698 C C . ILE A 1 88 ? -13.035 -0.556 14.231 1.00 94.62 88 ILE A C 1
ATOM 700 O O . ILE A 1 88 ? -12.931 -0.244 15.418 1.00 94.62 88 ILE A O 1
ATOM 704 N N . SER A 1 89 ? -14.038 -0.110 13.460 1.00 92.19 89 SER A N 1
ATOM 705 C CA . SER A 1 89 ? -15.059 0.854 13.902 1.00 92.19 89 SER A CA 1
ATOM 706 C C . SER A 1 89 ? -14.440 2.099 14.553 1.00 92.19 89 SER A C 1
ATOM 708 O O . SER A 1 89 ? -14.862 2.542 15.625 1.00 92.19 89 SER A O 1
ATOM 710 N N . PHE A 1 90 ? -13.385 2.637 13.932 1.00 92.31 90 PHE A N 1
ATOM 711 C CA . PHE A 1 90 ? -12.647 3.770 14.477 1.00 92.31 90 PHE A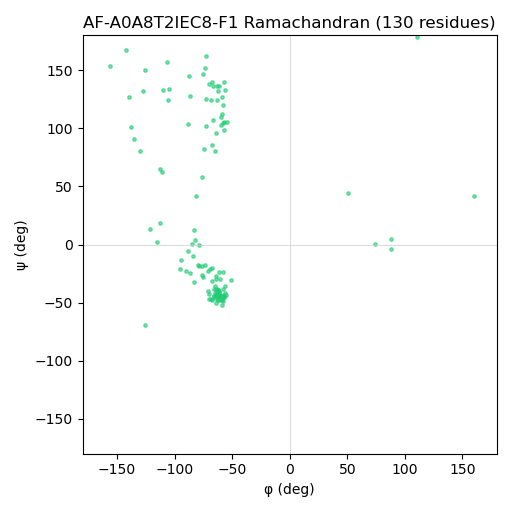 CA 1
ATOM 712 C C . PHE A 1 90 ? -13.542 5.009 14.612 1.00 92.31 90 PHE A C 1
ATOM 714 O O . PHE A 1 90 ? -14.274 5.374 13.694 1.00 92.31 90 PHE A O 1
ATOM 721 N N . SER A 1 91 ? -13.431 5.703 15.746 1.00 90.81 91 SER A N 1
ATOM 722 C CA . SER A 1 91 ? -14.127 6.963 16.002 1.00 90.81 91 SER A CA 1
ATOM 723 C C . SER A 1 91 ? -13.144 8.037 16.453 1.00 90.81 91 SER A C 1
ATOM 725 O O . SER A 1 91 ? -12.376 7.820 17.397 1.00 90.81 91 SER A O 1
ATOM 727 N N . TRP A 1 92 ? -13.221 9.222 15.852 1.00 87.88 92 TRP A N 1
ATOM 728 C CA . TRP A 1 92 ? -12.459 10.384 16.298 1.00 87.88 92 TRP A CA 1
ATOM 729 C C . TRP A 1 92 ? -12.880 10.798 17.711 1.00 87.88 92 TRP A C 1
ATOM 731 O O . TRP A 1 92 ? -14.053 11.062 17.977 1.00 87.88 92 TRP A O 1
ATOM 741 N N . LYS A 1 93 ? -11.915 10.866 18.631 1.00 87.56 93 LYS A N 1
ATOM 742 C CA . LYS A 1 93 ? -12.131 11.399 19.981 1.00 87.56 93 LYS A CA 1
ATOM 743 C C . LYS A 1 93 ? -11.925 12.911 19.972 1.00 87.56 93 LYS A C 1
ATOM 745 O O . LYS A 1 93 ? -11.063 13.413 19.253 1.00 87.56 93 LYS A O 1
ATOM 750 N N . ARG A 1 94 ? -12.697 13.638 20.785 1.00 86.38 94 ARG A N 1
ATOM 751 C CA . ARG A 1 94 ? -12.470 15.077 20.978 1.00 86.38 94 ARG A CA 1
ATOM 752 C C . ARG A 1 94 ? -11.090 15.297 21.614 1.00 86.38 94 ARG A C 1
ATOM 754 O O . ARG A 1 94 ? -10.769 14.566 22.555 1.00 86.38 94 ARG A O 1
ATOM 761 N N . PRO A 1 95 ? -10.295 16.272 21.138 1.00 86.12 95 PRO A N 1
ATOM 762 C CA . PRO A 1 95 ? -9.052 16.646 21.800 1.00 86.12 95 PRO A CA 1
ATOM 763 C C . PRO A 1 95 ? -9.327 17.036 23.255 1.00 86.12 95 PRO A C 1
ATOM 765 O O . PRO A 1 95 ? -10.254 17.799 23.529 1.00 86.12 95 PRO A O 1
ATOM 768 N N . ALA A 1 96 ? -8.533 16.503 24.180 1.00 82.94 96 ALA A N 1
ATOM 769 C CA . ALA A 1 96 ? -8.514 16.974 25.556 1.00 82.94 96 ALA A CA 1
ATOM 770 C C . ALA A 1 96 ? -7.493 18.109 25.632 1.00 82.94 96 ALA A C 1
ATOM 772 O O . ALA A 1 96 ? -6.289 17.859 25.584 1.00 82.94 96 ALA A O 1
ATOM 773 N N . TYR A 1 97 ? -7.975 19.348 25.686 1.00 81.50 97 TYR A N 1
ATOM 774 C CA . TYR A 1 97 ? -7.105 20.490 25.928 1.00 81.50 97 TYR A CA 1
ATOM 775 C C . TYR A 1 97 ? -6.677 20.453 27.398 1.00 81.50 97 TYR A C 1
ATOM 777 O O . TYR A 1 97 ? -7.553 20.351 28.264 1.00 81.50 97 TYR A O 1
ATOM 785 N N . PRO A 1 98 ? -5.367 20.476 27.703 1.00 82.69 98 PRO A N 1
ATOM 786 C CA . PRO A 1 98 ? -4.933 20.723 29.070 1.00 82.69 98 PRO A CA 1
ATOM 787 C C . PRO A 1 98 ? -5.514 22.070 29.512 1.00 82.69 98 PRO A C 1
ATOM 789 O O . PRO A 1 98 ? -5.597 22.995 28.705 1.00 82.69 98 PRO A O 1
ATOM 792 N N . ALA A 1 99 ? -5.975 22.157 30.761 1.00 78.88 99 ALA A N 1
ATOM 793 C CA . ALA A 1 99 ? -6.413 23.433 31.307 1.00 78.88 99 ALA A CA 1
ATOM 794 C C . ALA A 1 99 ? -5.229 24.405 31.239 1.00 78.88 99 ALA A C 1
ATOM 796 O O . ALA A 1 99 ? -4.136 24.057 31.685 1.00 78.88 99 ALA A O 1
ATOM 797 N N . GLU A 1 100 ? -5.437 25.576 30.641 1.00 73.88 100 GLU A N 1
ATOM 798 C CA . GLU A 1 100 ? -4.491 26.680 30.769 1.00 73.88 100 GLU A CA 1
ATOM 799 C C . GLU A 1 100 ? -4.375 26.969 32.270 1.00 73.88 100 GLU A C 1
ATOM 801 O O . GLU A 1 100 ? -5.388 27.199 32.937 1.00 73.88 100 GLU A O 1
ATOM 806 N N . GLU A 1 101 ? -3.166 26.849 32.827 1.00 64.25 101 GLU A N 1
ATOM 807 C CA . GLU A 1 101 ? -2.894 27.368 34.163 1.00 64.25 101 GLU A CA 1
ATOM 808 C C . GLU A 1 101 ?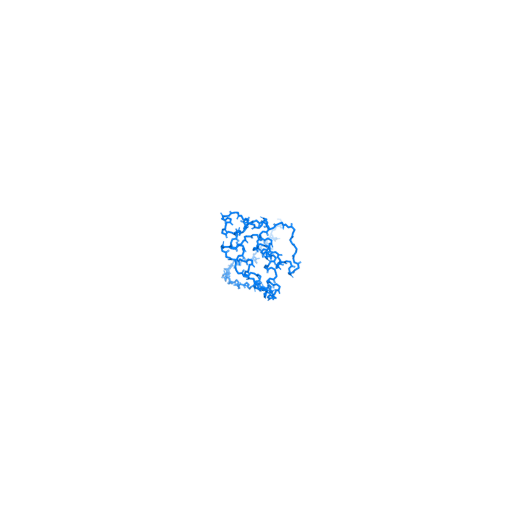 -3.204 28.859 34.080 1.00 64.25 101 GLU A C 1
ATOM 810 O O . GLU A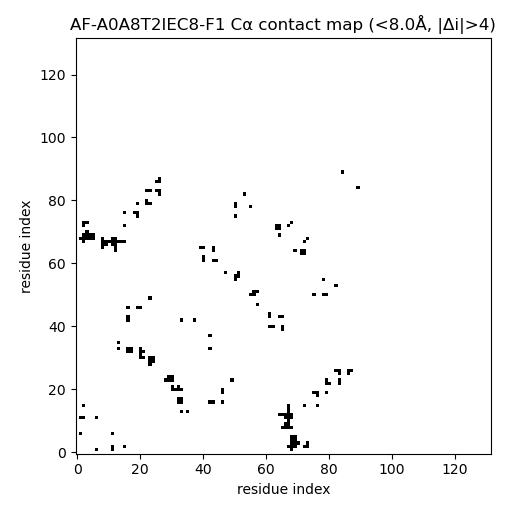 1 101 ? -2.572 29.586 33.316 1.00 64.25 101 GLU A O 1
ATOM 815 N N . GLN A 1 102 ? -4.261 29.278 34.773 1.00 59.84 102 GLN A N 1
ATOM 816 C CA . GLN A 1 102 ? -4.597 30.680 34.915 1.00 59.84 102 GLN A CA 1
ATOM 817 C C . GLN A 1 102 ? -3.383 31.325 35.584 1.00 59.84 102 GLN A C 1
ATOM 819 O O . GLN A 1 102 ? -3.146 31.095 36.768 1.00 59.84 102 GLN A O 1
ATOM 824 N N . ASP A 1 103 ? -2.564 32.030 34.802 1.00 55.25 103 ASP A N 1
ATOM 825 C CA . ASP A 1 103 ? -1.523 32.890 35.344 1.00 55.25 103 ASP A CA 1
ATOM 826 C C . ASP A 1 103 ? -2.283 33.905 36.199 1.00 55.25 103 ASP A C 1
ATOM 828 O O . ASP A 1 103 ? -3.098 34.674 35.678 1.00 55.25 103 ASP A O 1
ATOM 832 N N . ASP A 1 104 ? -2.139 33.807 37.523 1.00 55.03 104 ASP A N 1
ATOM 833 C CA . ASP A 1 104 ? -2.638 34.812 38.455 1.00 55.03 104 ASP A CA 1
ATOM 834 C C . ASP A 1 104 ? -1.833 36.086 38.163 1.00 55.03 104 ASP A C 1
ATOM 836 O O . ASP A 1 104 ? -0.847 36.397 38.835 1.00 55.03 104 ASP A O 1
ATOM 840 N N . GLU A 1 105 ? -2.226 36.817 37.116 1.00 51.62 105 GLU A N 1
ATOM 841 C CA . GLU A 1 105 ? -1.835 38.202 36.921 1.00 51.62 105 GLU A CA 1
ATOM 842 C C . GLU A 1 105 ? -2.295 38.931 38.181 1.00 51.62 105 GLU A C 1
ATOM 844 O O . GLU A 1 105 ? -3.474 39.244 38.358 1.00 51.62 105 GLU A O 1
ATOM 849 N N . THR A 1 106 ? -1.365 39.140 39.113 1.00 50.53 106 THR A N 1
ATOM 850 C CA . THR A 1 106 ? -1.595 39.952 40.299 1.00 50.53 106 THR A CA 1
ATOM 851 C C . THR A 1 106 ? -2.077 41.309 39.813 1.00 50.53 106 THR A C 1
ATOM 853 O O . THR A 1 106 ? -1.288 42.085 39.270 1.00 50.53 106 THR A O 1
ATOM 856 N N . VAL A 1 107 ? -3.373 41.574 39.971 1.00 51.59 107 VAL A N 1
ATOM 857 C CA . VAL A 1 107 ? -3.962 42.887 39.730 1.00 51.59 107 VAL A CA 1
ATOM 858 C C . VAL A 1 107 ? -3.224 43.840 40.659 1.00 51.59 107 VAL A C 1
ATOM 860 O O . VAL A 1 107 ? -3.410 43.805 41.874 1.00 51.59 107 VAL A O 1
ATOM 863 N N . VAL A 1 108 ? -2.314 44.635 40.104 1.00 55.66 108 VAL A N 1
ATOM 864 C CA . VAL A 1 108 ? -1.721 45.746 40.839 1.00 55.66 108 VAL A CA 1
ATOM 865 C C . VAL A 1 108 ? -2.878 46.715 41.062 1.00 55.66 108 VAL A C 1
ATOM 867 O O . VAL A 1 108 ? -3.386 47.289 40.102 1.00 55.66 108 VAL A O 1
ATOM 870 N N . GLU A 1 109 ? -3.369 46.809 42.298 1.00 49.69 109 GLU A N 1
ATOM 871 C CA . GLU A 1 109 ? -4.354 47.815 42.701 1.00 49.69 109 GLU A CA 1
ATOM 872 C C . GLU A 1 109 ? -3.765 49.200 42.389 1.00 49.69 109 GLU A C 1
ATOM 874 O O . GLU A 1 109 ? -2.836 49.662 43.054 1.00 49.69 109 GLU A O 1
ATOM 879 N N . ASP A 1 110 ? -4.261 49.841 41.330 1.00 53.06 110 ASP A N 1
ATOM 880 C CA . ASP A 1 110 ? -3.991 51.246 41.029 1.00 53.06 110 ASP A CA 1
ATOM 881 C C . ASP A 1 110 ? -4.800 52.104 42.014 1.00 53.06 110 ASP A C 1
ATOM 883 O O . ASP A 1 110 ? -5.921 52.527 41.732 1.00 53.06 110 ASP A O 1
ATOM 887 N N . ASP A 1 111 ? -4.256 52.291 43.220 1.00 59.25 111 ASP A N 1
ATOM 888 C CA . ASP A 1 111 ? -4.822 53.128 44.289 1.00 59.25 111 ASP A CA 1
ATOM 889 C C . ASP A 1 111 ? -4.600 54.628 44.008 1.00 59.25 111 ASP A C 1
ATOM 891 O O . ASP A 1 111 ? -3.957 55.362 44.764 1.00 59.25 111 ASP A O 1
ATOM 895 N N . ALA A 1 112 ? -5.107 55.098 42.869 1.00 60.03 112 ALA A N 1
ATOM 896 C CA . ALA A 1 112 ? -5.132 56.510 42.506 1.00 60.03 112 ALA A CA 1
ATOM 897 C C . ALA A 1 112 ? -6.578 57.038 42.469 1.00 60.03 112 ALA A C 1
ATOM 899 O O . ALA A 1 112 ? -7.089 57.456 41.427 1.00 60.03 112 ALA A O 1
ATOM 900 N N . GLU A 1 113 ? -7.249 57.067 43.626 1.00 59.91 113 GLU A N 1
ATOM 901 C CA . GLU A 1 113 ? -8.494 57.828 43.807 1.00 59.91 113 GLU A CA 1
ATOM 902 C C . GLU A 1 113 ? -8.227 59.344 43.653 1.00 59.91 113 GLU A C 1
ATOM 904 O O . GLU A 1 113 ? -7.842 60.057 44.583 1.00 59.91 113 GLU A O 1
ATOM 909 N N . LEU A 1 114 ? -8.463 59.886 42.455 1.00 57.22 114 LEU A N 1
ATOM 910 C CA . LEU A 1 114 ? -8.545 61.331 42.235 1.00 57.22 114 LEU A CA 1
ATOM 911 C C . LEU A 1 114 ? -9.859 61.864 42.833 1.00 57.22 114 LEU A C 1
ATOM 913 O O . LEU A 1 114 ? -10.928 61.746 42.236 1.00 57.22 114 LEU A O 1
ATOM 917 N N . THR A 1 115 ? -9.791 62.492 44.012 1.00 53.56 115 THR A N 1
ATOM 918 C CA . THR A 1 115 ? -10.938 63.154 44.662 1.00 53.56 115 THR A CA 1
ATOM 919 C C . THR A 1 115 ? -11.397 64.394 43.869 1.00 53.56 115 THR A C 1
ATOM 921 O O . THR A 1 115 ? -11.016 65.525 44.172 1.00 53.56 115 THR A O 1
ATOM 924 N N . LEU A 1 116 ? -12.263 64.209 42.870 1.00 58.34 116 LEU A N 1
ATOM 925 C CA . LEU A 1 116 ? -12.912 65.277 42.087 1.00 58.34 116 LEU A CA 1
ATOM 926 C C . LEU A 1 116 ? -14.145 65.886 42.793 1.00 58.34 116 LEU A C 1
ATOM 928 O O . LEU A 1 116 ? -15.155 66.143 42.158 1.00 58.34 116 LEU A O 1
ATOM 932 N N . ASN A 1 117 ? -14.086 66.135 44.107 1.00 56.59 117 ASN A N 1
ATOM 933 C CA . ASN A 1 117 ? -15.226 66.691 44.867 1.00 56.59 117 ASN A CA 1
ATOM 934 C C . ASN A 1 117 ? -14.927 68.021 45.588 1.00 56.59 117 ASN A C 1
ATOM 936 O O . ASN A 1 117 ? -15.701 68.446 46.436 1.00 56.59 117 ASN A O 1
ATOM 940 N N . LYS A 1 118 ? -13.812 68.699 45.273 1.00 57.03 118 LYS A N 1
ATOM 941 C CA . LYS A 1 118 ? -13.453 69.999 45.888 1.00 57.03 118 LYS A CA 1
ATOM 942 C C . LYS A 1 118 ? -13.419 71.193 44.926 1.00 57.03 118 LYS A C 1
ATOM 944 O O . LYS A 1 118 ? -13.099 72.290 45.360 1.00 57.03 118 LYS A O 1
ATOM 949 N N . ILE A 1 119 ? -13.747 71.006 43.645 1.00 55.56 119 ILE A N 1
ATOM 950 C CA . ILE A 1 119 ? -13.696 72.092 42.645 1.00 55.56 119 ILE A CA 1
ATOM 951 C C . ILE A 1 119 ? -15.068 72.772 42.451 1.00 55.56 119 ILE A C 1
ATOM 953 O O . ILE A 1 119 ? -15.122 73.932 42.052 1.00 55.56 119 ILE A O 1
ATOM 957 N N . GLU A 1 120 ? -16.185 72.122 42.797 1.00 53.41 120 GLU A N 1
ATOM 958 C CA . GLU A 1 120 ? -17.520 72.729 42.627 1.00 53.41 120 GLU A CA 1
ATOM 959 C C . GLU A 1 120 ? -17.866 73.789 43.692 1.00 53.41 120 GLU A C 1
ATOM 961 O O . GLU A 1 120 ? -18.579 74.745 43.384 1.00 53.41 120 GLU A O 1
ATOM 966 N N . ASP A 1 121 ? -17.284 73.715 44.895 1.00 54.28 121 ASP A N 1
ATOM 967 C CA . ASP A 1 121 ? -17.556 74.685 45.970 1.00 54.28 121 ASP A CA 1
ATOM 968 C C . ASP A 1 121 ? -16.787 76.018 45.828 1.00 54.28 121 ASP A C 1
ATOM 970 O O . ASP A 1 121 ? -17.201 77.027 46.402 1.00 54.28 121 ASP A O 1
ATOM 974 N N . GLU A 1 122 ? -15.720 76.090 45.017 1.00 54.38 122 GLU A N 1
ATOM 975 C CA . GLU A 1 122 ? -15.004 77.357 44.760 1.00 54.38 122 GLU A CA 1
ATOM 976 C C . GLU A 1 122 ? -15.605 78.177 43.603 1.00 54.38 122 GLU A C 1
ATOM 978 O O . GLU A 1 122 ? -15.510 79.409 43.596 1.00 54.38 122 GLU A O 1
ATOM 983 N N . ILE A 1 123 ? -16.308 77.545 42.656 1.00 58.09 123 ILE A N 1
ATOM 984 C CA . ILE A 1 123 ? -16.931 78.255 41.522 1.00 58.09 123 ILE A CA 1
ATOM 985 C C . ILE A 1 123 ? -18.205 79.006 41.965 1.00 58.09 123 ILE A C 1
ATOM 987 O O . ILE A 1 123 ? -18.522 80.073 41.430 1.00 58.09 123 ILE A O 1
ATOM 991 N N . ALA A 1 124 ? -18.897 78.528 43.004 1.00 54.47 124 ALA A N 1
ATOM 992 C CA . ALA A 1 124 ? -20.111 79.161 43.526 1.00 54.47 124 ALA A CA 1
ATOM 993 C C . ALA A 1 124 ? -19.856 80.433 44.370 1.00 54.47 124 ALA A C 1
ATOM 995 O O . ALA A 1 124 ? -20.763 81.255 44.532 1.00 54.47 124 ALA A O 1
ATOM 996 N N . VAL A 1 125 ? -18.633 80.641 44.877 1.00 54.97 125 VAL A N 1
ATOM 997 C CA . VAL A 1 125 ? -18.286 81.802 45.726 1.00 54.97 125 VAL A CA 1
ATOM 998 C C . VAL A 1 125 ? -17.799 83.009 44.908 1.00 54.97 125 VAL A C 1
ATOM 1000 O O . VAL A 1 125 ? -17.969 84.150 45.338 1.00 54.97 125 VAL A O 1
ATOM 1003 N N . SER A 1 126 ? -17.294 82.803 43.687 1.00 54.22 126 SER A N 1
ATOM 1004 C CA . SER A 1 126 ? -16.762 83.895 42.849 1.00 54.22 126 SER A CA 1
ATOM 1005 C C . SER A 1 126 ? -17.843 84.728 42.126 1.00 54.22 126 SER A C 1
ATOM 1007 O O . SER A 1 126 ? -17.612 85.880 41.771 1.00 54.22 126 SER A O 1
ATOM 1009 N N . SER A 1 127 ? -19.079 84.229 41.988 1.00 54.19 127 SER A N 1
ATOM 1010 C CA . SER A 1 127 ? -20.168 84.975 41.314 1.00 54.19 127 SER A CA 1
ATOM 1011 C C . SER A 1 127 ? -20.910 85.998 42.197 1.00 54.19 127 SER A C 1
ATOM 1013 O O . SER A 1 127 ? -21.959 86.504 41.802 1.00 54.19 127 SER A O 1
ATOM 1015 N N . ARG A 1 128 ? -20.399 86.334 43.394 1.00 57.03 128 ARG A N 1
ATOM 1016 C CA . ARG A 1 128 ? -21.002 87.350 44.290 1.00 57.03 128 ARG A CA 1
ATOM 1017 C C . ARG A 1 128 ? -20.168 88.617 44.489 1.00 57.03 128 ARG A C 1
ATOM 1019 O O . ARG A 1 128 ? -20.438 89.373 45.420 1.00 57.03 128 ARG A O 1
ATOM 1026 N N . ILE A 1 129 ? -19.203 88.896 43.617 1.00 56.81 129 ILE A N 1
ATOM 1027 C CA . ILE A 1 129 ? -18.426 90.140 43.691 1.00 56.81 129 ILE A CA 1
ATOM 1028 C C . ILE A 1 129 ? -18.292 90.738 42.289 1.00 56.81 129 ILE A C 1
ATOM 1030 O O . ILE A 1 129 ? -17.390 90.395 41.537 1.00 56.81 129 ILE A O 1
ATOM 1034 N N . GLY A 1 130 ? -19.234 91.609 41.920 1.00 46.94 130 GLY A N 1
ATOM 1035 C CA . GLY A 1 130 ? -19.176 92.332 40.649 1.00 46.94 130 GLY A CA 1
ATOM 1036 C C . GLY A 1 130 ? -20.504 92.905 40.165 1.00 46.94 130 GLY A C 1
ATOM 1037 O O . GLY A 1 130 ? -20.806 92.791 38.986 1.00 46.94 130 GLY A O 1
ATOM 1038 N N . ASN A 1 131 ? -21.312 93.492 41.052 1.00 44.00 131 ASN A N 1
ATOM 1039 C CA . ASN A 1 131 ? -22.407 94.374 40.645 1.00 44.00 131 ASN A CA 1
ATOM 1040 C C . ASN A 1 131 ? -22.308 95.670 41.461 1.00 44.00 131 ASN A C 1
ATOM 1042 O O . ASN A 1 131 ? -22.944 95.790 42.506 1.00 44.00 131 ASN A O 1
ATOM 1046 N N . CYS A 1 132 ? -21.407 96.550 41.017 1.00 39.88 132 CYS A N 1
ATOM 1047 C CA . CYS A 1 132 ? -21.392 98.011 41.163 1.00 39.88 132 CYS A CA 1
ATOM 1048 C C . CYS A 1 132 ? -20.159 98.560 40.437 1.00 39.88 132 CYS A C 1
ATOM 1050 O O . CYS A 1 132 ? -19.046 98.074 40.741 1.00 39.88 132 CYS A O 1
#

Solvent-accessible surface area (backbone atoms only — not comparable to full-atom values): 8378 Å² total; per-residue (Å²): 110,80,41,63,46,91,84,49,43,70,60,33,26,52,52,44,48,43,50,47,26,52,35,45,38,61,52,73,48,90,54,78,73,75,54,96,85,53,58,68,66,58,56,46,49,50,54,56,47,54,43,41,74,75,70,48,86,80,95,71,64,64,75,62,45,63,50,18,31,29,70,68,38,47,50,53,50,49,55,41,48,52,48,26,40,59,64,69,65,65,72,91,74,80,84,82,76,77,80,76,78,77,75,80,73,75,77,76,79,80,88,71,85,75,79,87,79,70,66,70,72,59,63,70,63,63,78,78,73,85,89,129

Mean predicted aligned error: 13.38 Å

Sequence (132 aa):
HYFALPTNPGEQFYMFCTLAAWLINKTGHHFDQPRESDDPNATISNILLELRSFGNSVDFPPSKLKAGYGEQVCYVLDCLAEEVLKHISFSWKRPAYPAEEQDDETVVEDDAELTLNKIEDEIAVSSRIGNC

Nearest PDB structures (foldseek):
  8ruy-assembly1_M  TM=8.659E-01  e=6.957E-05  Chlamydomonas reinhardtii
  8ruy-assembly1_m  TM=8.710E-01  e=1.422E-04  Chlamydomonas reinhardtii
  8ba0-assembly1_V  TM=2.782E-01  e=7.538E-01  Drosophila melanogaster
  7v2d-assembly1_H  TM=2.671E-01  e=2.526E+00  Sus scrofa
  9big-assembly1_A  TM=2.694E-01  e=8.014E+00  Homo sapiens

pLDDT: mean 84.09, std 17.33, range [39.88, 98.06]

Radius of gyration: 36.94 Å; Cα contacts (8 Å, |Δi|>4): 105; chains: 1; bounding box: 37×111×61 Å

Secondary structure (DSSP, 8-state):
-TTTS-S-HHHHHHHHHHHHHHHHHHTT---PPP-TTS-HHHHHHHHHHHHHHTT----S-GGGTTTS-SHHHHHHHHHHHHHHHHHTT--PPPP-PPPP-----------------SSHHHHHHHTTS---

InterPro domains:
  IPR007110 Immunoglobulin-like domain [PS50835] (40-132)
  IPR019530 Intra-flagellar transport protein 57 [PF10498] (1-126)
  IPR019530 Intra-flagellar transport protein 57 [PTHR16011] (1-124)

Foldseek 3Di:
DLQADQDPQVVLLLVLLQLLQVLLVLLVDHDDRDDPPDDSQVSLVVSQVSLVVLVHDDDDHSVVCSSSHHDVSVVSSVSSVVSSCVSVVPDDDDDDDDPDPPPPPPPPPPPDPPPPPPPVVVVVVVVPPDDD